Protein AF-B8CEF8-F1 (afdb_monomer)

Solvent-accessible surface area (backbone atoms only — not comparable to full-atom values): 7248 Å² total; per-residue (Å²): 131,84,79,85,77,78,77,83,58,70,64,62,29,16,29,73,36,79,91,48,91,71,51,28,46,47,47,86,64,78,68,54,70,76,44,59,77,38,33,93,78,49,42,26,85,43,60,64,60,37,17,55,74,78,22,56,94,39,40,66,63,22,40,39,73,52,60,63,42,30,84,68,24,19,32,77,38,76,90,78,59,30,40,30,32,18,16,67,57,94,89,33,69,35,66,75,92,51,92,87,61,66,74,24,91,41,48,60,57,38,18,60,71,77,34,68,87,44,94,68,23,78,108

Radius of gyration: 17.98 Å; Cα contacts (8 Å, |Δi|>4): 191; chains: 1; bounding box: 37×44×48 Å

Mean predicted aligned error: 12.62 Å

Organism: Thalassiosira pseudonana (NCBI:txid35128)

Foldseek 3Di:
DDDPPPPPPLLQWWFFPPVDPLRATDNNSPDDPVCVVPVVPGTHNDRQVNCVVRPVVPSCSRCPCVLQQFPQFWWQDPVVLAIFGQGDDPRGPYHDPDPVTDTHRDRVVNCVPRPVPDPPRRD

Structure (mmCIF, N/CA/C/O backbone):
data_AF-B8CEF8-F1
#
_entry.id   AF-B8CEF8-F1
#
loop_
_atom_site.group_PDB
_atom_site.id
_atom_site.type_symbol
_atom_site.label_atom_id
_atom_site.label_alt_id
_atom_site.label_comp_id
_atom_site.label_asym_id
_atom_site.label_entity_id
_atom_site.label_seq_id
_atom_site.pdbx_PDB_ins_code
_atom_site.Cartn_x
_atom_site.Cartn_y
_atom_site.Cartn_z
_atom_site.occupancy
_atom_site.B_iso_or_equiv
_atom_site.auth_seq_id
_atom_site.auth_comp_id
_atom_site.auth_asym_id
_atom_site.auth_atom_id
_atom_site.pdbx_PDB_model_num
ATOM 1 N N . MET A 1 1 ? -8.808 31.879 -1.891 1.00 40.19 1 MET A N 1
ATOM 2 C CA . MET A 1 1 ? -8.774 30.481 -2.364 1.00 40.19 1 MET A CA 1
ATOM 3 C C . MET A 1 1 ? -9.133 29.673 -1.144 1.00 40.19 1 MET A C 1
ATOM 5 O O . MET A 1 1 ? -8.433 29.789 -0.152 1.00 40.19 1 MET A O 1
ATOM 9 N N . VAL A 1 2 ? -10.346 29.129 -1.133 1.00 42.31 2 VAL A N 1
ATOM 10 C CA . VAL A 1 2 ? -10.986 28.615 0.082 1.00 42.31 2 VAL A CA 1
ATOM 11 C C . VAL A 1 2 ? -10.203 27.446 0.672 1.00 42.31 2 VAL A C 1
ATOM 13 O O . VAL A 1 2 ? -9.815 26.526 -0.038 1.00 42.31 2 VAL A O 1
ATOM 16 N N . GLU A 1 3 ? -9.996 27.579 1.977 1.00 48.62 3 GLU A N 1
ATOM 17 C CA . GLU A 1 3 ? -9.568 26.620 2.988 1.00 48.62 3 GLU A CA 1
ATOM 18 C C . GLU A 1 3 ? -10.116 25.209 2.705 1.00 48.62 3 GLU A C 1
ATOM 20 O O . GLU A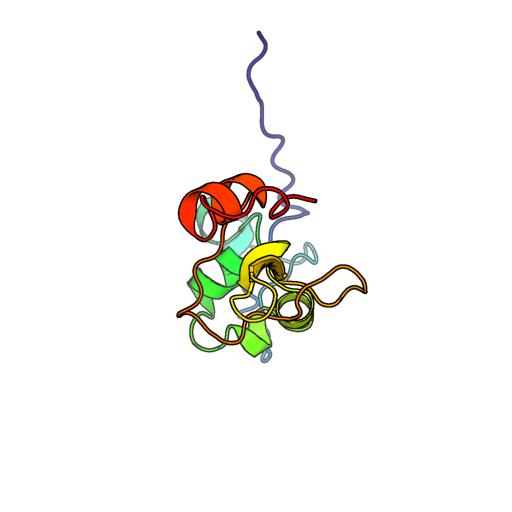 1 3 ? -11.331 25.004 2.650 1.00 48.62 3 GLU A O 1
ATOM 25 N N . GLY A 1 4 ? -9.219 24.235 2.527 1.00 44.62 4 GLY A N 1
ATOM 26 C CA . GLY A 1 4 ? -9.557 22.818 2.404 1.00 44.62 4 GLY A CA 1
ATOM 27 C C . GLY A 1 4 ? -9.993 22.256 3.752 1.00 44.62 4 GLY A C 1
ATOM 28 O O . GLY A 1 4 ? -9.208 21.634 4.459 1.00 44.62 4 GLY A O 1
ATOM 29 N N . GLY A 1 5 ? -11.247 22.511 4.120 1.00 44.44 5 GLY A N 1
ATOM 30 C CA . GLY A 1 5 ? -11.929 21.803 5.192 1.00 44.44 5 GLY A CA 1
ATOM 31 C C . GLY A 1 5 ? -12.120 20.344 4.792 1.00 44.44 5 GLY A C 1
ATOM 32 O O . GLY A 1 5 ? -13.069 20.021 4.080 1.00 44.44 5 GLY A O 1
ATOM 33 N N . GLY A 1 6 ? -11.214 19.477 5.245 1.00 43.66 6 GLY A N 1
ATOM 34 C CA . GLY A 1 6 ? -11.395 18.031 5.217 1.00 43.66 6 GLY A CA 1
ATOM 35 C C . GLY A 1 6 ? -12.582 17.673 6.100 1.00 43.66 6 GLY A C 1
ATOM 36 O O . GLY A 1 6 ? -12.496 17.681 7.328 1.00 43.66 6 GLY A O 1
ATOM 37 N N . THR A 1 7 ? -13.729 17.437 5.476 1.00 38.69 7 THR A N 1
ATOM 38 C CA . THR A 1 7 ? -14.899 16.873 6.137 1.00 38.69 7 THR A CA 1
ATOM 39 C C . THR A 1 7 ? -14.509 15.499 6.664 1.00 38.69 7 THR A C 1
ATOM 41 O O . THR A 1 7 ? -14.376 14.559 5.886 1.00 38.69 7 THR A O 1
ATOM 44 N N . SER A 1 8 ? -14.289 15.416 7.975 1.00 46.84 8 SER A N 1
ATOM 45 C CA . SER A 1 8 ? -14.030 14.182 8.711 1.00 46.84 8 SER A CA 1
ATOM 46 C C . SER A 1 8 ? -15.234 13.250 8.561 1.00 46.84 8 SER A C 1
ATOM 48 O O . SER A 1 8 ? -16.194 13.314 9.326 1.00 46.84 8 SER A O 1
ATOM 50 N N . ASN A 1 9 ? -15.221 12.430 7.511 1.00 46.06 9 ASN A N 1
ATOM 51 C CA . ASN A 1 9 ? -16.047 11.237 7.419 1.00 46.06 9 ASN A CA 1
ATOM 52 C C . ASN A 1 9 ? -15.271 10.124 8.120 1.00 46.06 9 ASN A C 1
ATOM 54 O O . ASN A 1 9 ? -14.636 9.285 7.491 1.00 46.06 9 ASN A O 1
ATOM 58 N N . THR A 1 10 ? -15.336 10.103 9.450 1.00 49.78 10 THR A N 1
ATOM 59 C CA . THR A 1 10 ? -14.876 8.959 10.255 1.00 49.78 10 THR A CA 1
ATOM 60 C C . THR A 1 10 ? -15.569 7.648 9.863 1.00 49.78 10 THR A C 1
ATOM 62 O O . THR A 1 10 ? -15.085 6.581 10.211 1.00 49.78 10 THR A O 1
ATOM 65 N N . ALA A 1 11 ? -16.664 7.716 9.097 1.00 51.88 11 ALA A N 1
ATOM 66 C CA . ALA A 1 11 ? -17.391 6.574 8.550 1.00 51.88 11 ALA A CA 1
ATOM 67 C C . ALA A 1 11 ? -16.641 5.791 7.452 1.00 51.88 11 ALA A C 1
ATOM 69 O O . ALA A 1 11 ? -17.126 4.743 7.046 1.00 51.88 11 ALA A O 1
ATOM 70 N N . THR A 1 12 ? -15.498 6.275 6.956 1.00 65.00 12 THR A N 1
ATOM 71 C CA . THR A 1 12 ? -14.715 5.583 5.910 1.00 65.00 12 THR A CA 1
ATOM 72 C C . THR A 1 12 ? -13.307 5.181 6.340 1.00 65.00 12 THR A C 1
ATOM 74 O O . THR A 1 12 ? -12.603 4.568 5.543 1.00 65.00 12 THR A O 1
ATOM 77 N N . LEU A 1 13 ? -12.894 5.494 7.571 1.00 79.19 13 LEU A N 1
ATOM 78 C CA . LEU A 1 13 ? -11.534 5.227 8.037 1.00 79.19 13 LEU A CA 1
ATOM 79 C C . LEU A 1 13 ? -11.370 3.784 8.532 1.00 79.19 13 LEU A C 1
ATOM 81 O O . LEU A 1 13 ? -12.238 3.247 9.223 1.00 79.19 13 LEU A O 1
ATOM 85 N N . TYR A 1 14 ? -10.226 3.188 8.215 1.00 85.62 14 TYR A N 1
ATOM 86 C CA . TYR A 1 14 ? -9.815 1.873 8.683 1.00 85.62 14 TYR A CA 1
ATOM 87 C C . TYR A 1 14 ? -9.335 1.937 10.125 1.00 85.62 14 TYR A C 1
ATOM 89 O O . TYR A 1 14 ? -8.530 2.794 10.490 1.00 85.62 14 TYR A O 1
ATOM 97 N N . TYR A 1 15 ? -9.799 1.005 10.946 1.00 86.88 15 TYR A N 1
ATOM 98 C CA . TYR A 1 15 ? -9.404 0.886 12.341 1.00 86.88 15 TYR A CA 1
ATOM 99 C C . TYR A 1 15 ? -9.082 -0.570 12.692 1.00 86.88 15 TYR A C 1
ATOM 101 O O . TYR A 1 15 ? -9.634 -1.487 12.076 1.00 86.88 15 TYR A O 1
ATOM 109 N N . PRO A 1 16 ? -8.180 -0.819 13.657 1.00 87.88 16 PRO A N 1
ATOM 110 C CA . PRO A 1 16 ? -7.769 -2.174 13.978 1.00 87.88 16 PRO A CA 1
ATOM 111 C C . PRO A 1 16 ? -8.882 -2.928 14.705 1.00 87.88 16 PRO A C 1
ATOM 113 O O . PRO A 1 16 ? -9.390 -2.482 15.738 1.00 87.88 16 PRO A O 1
ATOM 116 N N . ASN A 1 17 ? -9.232 -4.107 14.197 1.00 86.44 17 ASN A N 1
ATOM 117 C CA . ASN A 1 17 ? -10.175 -4.996 14.853 1.00 86.44 17 ASN A CA 1
ATOM 118 C C . ASN A 1 17 ? -9.456 -5.813 15.938 1.00 86.44 17 ASN A C 1
ATOM 120 O O . ASN A 1 17 ? -9.038 -6.952 15.719 1.00 86.44 17 ASN A O 1
ATOM 124 N N . TRP A 1 18 ? -9.270 -5.213 17.117 1.00 84.00 18 TRP A N 1
ATOM 125 C CA . TRP A 1 18 ? -8.675 -5.900 18.274 1.00 84.00 18 TRP A CA 1
ATOM 126 C C . TRP A 1 18 ? -9.606 -6.930 18.914 1.00 84.00 18 TRP A C 1
ATOM 128 O O . TRP A 1 18 ? -9.129 -7.855 19.566 1.00 84.00 18 TRP A O 1
ATOM 138 N N . GLU A 1 19 ? -10.916 -6.766 18.733 1.00 77.94 19 GLU A N 1
ATOM 139 C CA . GLU A 1 19 ? -11.933 -7.687 19.251 1.00 77.94 19 GLU A CA 1
ATOM 140 C C . GLU A 1 19 ? -12.039 -8.953 18.374 1.00 77.94 19 GLU A C 1
ATOM 142 O O . GLU A 1 19 ? -12.440 -10.017 18.847 1.00 77.94 19 GLU A O 1
ATOM 147 N N . GLY A 1 20 ? -11.660 -8.852 17.097 1.00 69.25 20 GLY A N 1
ATOM 148 C CA . GLY A 1 20 ? -11.620 -9.950 16.137 1.00 69.25 20 GLY A CA 1
ATOM 149 C C . GLY A 1 20 ? -10.384 -10.841 16.280 1.00 69.25 20 GLY A C 1
ATOM 150 O O . GLY A 1 20 ? -9.303 -10.404 16.668 1.00 69.25 20 GLY A O 1
ATOM 151 N N . SER A 1 21 ? -10.535 -12.117 15.917 1.00 71.62 21 SER A N 1
ATOM 152 C CA . SER A 1 21 ? -9.415 -13.076 15.877 1.00 71.62 21 SER A CA 1
ATOM 153 C C . SER A 1 21 ? -8.573 -12.958 14.605 1.00 71.62 21 SER A C 1
ATOM 155 O O . SER A 1 21 ? -7.455 -13.461 14.566 1.00 71.62 21 SER A O 1
ATOM 157 N N . ASP A 1 22 ? -9.102 -12.294 13.578 1.00 69.81 22 ASP A N 1
ATOM 158 C CA . ASP A 1 22 ? -8.480 -12.218 12.255 1.00 69.81 22 ASP A CA 1
ATOM 159 C C . ASP A 1 22 ? -7.321 -11.208 12.195 1.00 69.81 22 ASP A C 1
ATOM 161 O O . ASP A 1 22 ? -6.557 -11.212 11.237 1.00 69.81 22 ASP A O 1
ATOM 165 N N . HIS A 1 23 ? -7.135 -10.381 13.237 1.00 80.44 23 HIS A N 1
ATOM 166 C CA . HIS A 1 23 ? -6.038 -9.407 13.324 1.00 80.44 23 HIS A CA 1
ATOM 167 C C . HIS A 1 23 ? -5.937 -8.511 12.074 1.00 80.44 23 HIS A C 1
ATOM 169 O O . HIS A 1 23 ? -4.862 -8.317 11.509 1.00 80.44 23 HIS A O 1
ATOM 175 N N . VAL A 1 24 ? -7.086 -7.982 11.651 1.00 84.06 24 VAL A N 1
ATOM 176 C CA . VAL A 1 24 ? -7.238 -7.156 10.449 1.00 84.06 24 VAL A CA 1
ATOM 177 C C . VAL A 1 24 ? -7.720 -5.751 10.800 1.00 84.06 24 VAL A C 1
ATOM 179 O O . VAL A 1 24 ? -8.291 -5.523 11.869 1.00 84.06 24 VAL A O 1
ATOM 182 N N . CYS A 1 25 ? -7.525 -4.806 9.886 1.00 86.31 25 CYS A N 1
ATOM 183 C CA . CYS A 1 25 ? -8.167 -3.499 9.957 1.00 86.31 25 CYS A CA 1
ATOM 184 C C . CYS A 1 25 ? -9.476 -3.496 9.154 1.00 86.31 25 CYS A C 1
ATOM 186 O O . CYS A 1 25 ? -9.557 -4.094 8.083 1.00 86.31 25 CYS A O 1
ATOM 188 N N . VAL A 1 26 ? -10.512 -2.836 9.670 1.00 84.19 26 VAL A N 1
ATOM 189 C CA . VAL A 1 26 ? -11.862 -2.808 9.075 1.00 84.19 26 VAL A CA 1
ATOM 190 C C . VAL A 1 26 ? -12.384 -1.374 8.982 1.00 84.19 26 VAL A C 1
ATOM 192 O O . VAL A 1 26 ? -11.918 -0.507 9.716 1.00 84.19 26 VAL A O 1
ATOM 195 N N . ASN A 1 27 ? -13.342 -1.112 8.088 1.00 80.81 27 ASN A N 1
ATOM 196 C CA . ASN A 1 27 ? -14.013 0.194 7.964 1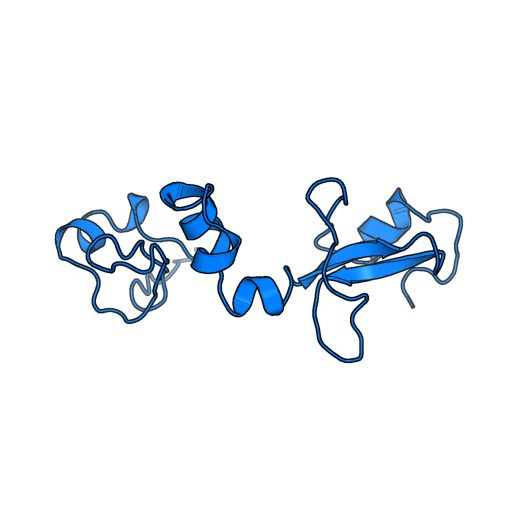.00 80.81 27 ASN A CA 1
ATOM 197 C C . ASN A 1 27 ? -15.554 0.093 7.991 1.00 80.81 27 ASN A C 1
ATOM 199 O O . ASN A 1 27 ? -16.271 0.900 7.414 1.00 80.81 27 ASN A O 1
ATOM 203 N N . ASP A 1 28 ? -16.090 -0.901 8.691 1.00 77.31 28 ASP A N 1
ATOM 204 C CA . ASP A 1 28 ? -17.535 -1.167 8.778 1.00 77.31 28 ASP A CA 1
ATOM 205 C C . ASP A 1 28 ? -18.361 -0.098 9.535 1.00 77.31 28 ASP A C 1
ATOM 207 O O . ASP A 1 28 ? -19.589 -0.169 9.561 1.00 77.31 28 ASP A O 1
ATOM 211 N N . GLY A 1 29 ? -17.711 0.902 10.138 1.00 75.00 29 GLY A N 1
ATOM 212 C CA . GLY A 1 29 ? -18.360 1.942 10.936 1.00 75.00 29 GLY A CA 1
ATOM 213 C C . GLY A 1 29 ? -18.811 1.483 12.328 1.00 75.00 29 GLY A C 1
ATOM 214 O O . GLY A 1 29 ? -19.409 2.281 13.050 1.00 75.00 29 GLY A O 1
ATOM 215 N N . GLU A 1 30 ? -18.492 0.252 12.738 1.00 80.94 30 GLU A N 1
ATOM 216 C CA . GLU A 1 30 ? -18.831 -0.316 14.054 1.00 80.94 30 GLU A CA 1
ATOM 217 C C . GLU A 1 30 ? -17.653 -0.240 15.042 1.00 80.94 30 GLU A C 1
ATOM 219 O O . GLU A 1 30 ? -17.484 -1.076 15.930 1.00 80.94 30 GLU A O 1
ATOM 224 N N . ALA A 1 31 ? -16.825 0.798 14.900 1.00 80.94 31 ALA A N 1
ATOM 225 C CA . ALA A 1 31 ? -15.653 0.990 15.740 1.00 80.94 31 ALA A CA 1
ATOM 226 C C . ALA A 1 31 ? -16.040 1.173 17.223 1.00 80.94 31 ALA A C 1
ATOM 228 O O . ALA A 1 31 ? -16.920 1.984 17.530 1.00 80.94 31 ALA A O 1
ATOM 229 N N . PRO A 1 32 ? -15.347 0.505 18.167 1.00 85.06 32 PRO A N 1
ATOM 230 C CA . PRO A 1 32 ? -15.570 0.696 19.597 1.00 85.06 32 PRO A CA 1
ATOM 231 C C . PRO A 1 32 ? -15.401 2.157 20.041 1.00 85.06 32 PRO A C 1
ATOM 233 O O . PRO A 1 32 ? -14.562 2.886 19.506 1.00 85.06 32 PRO A O 1
ATOM 236 N N . ASP A 1 33 ? -16.105 2.566 21.104 1.00 87.25 33 ASP A N 1
ATOM 237 C CA . ASP A 1 33 ? -16.059 3.938 21.643 1.00 87.25 33 ASP A CA 1
ATOM 238 C C . ASP A 1 33 ? -14.640 4.443 21.949 1.00 87.25 33 ASP A C 1
ATOM 240 O O . ASP A 1 33 ? -14.360 5.636 21.846 1.00 87.25 33 ASP A O 1
ATOM 244 N N . TYR A 1 34 ? -13.726 3.565 22.364 1.00 85.31 34 TYR A N 1
ATOM 245 C CA . TYR A 1 34 ? -12.348 3.964 22.664 1.00 85.31 34 TYR A CA 1
ATOM 246 C C . TYR A 1 34 ? -11.521 4.240 21.397 1.00 85.31 34 TYR A C 1
ATOM 248 O O . TYR A 1 34 ? -10.576 5.027 21.455 1.00 85.31 34 TYR A O 1
ATOM 256 N N . ILE A 1 35 ? -11.881 3.636 20.259 1.00 86.81 35 ILE A N 1
ATOM 257 C CA . ILE A 1 35 ? -11.274 3.914 18.951 1.00 86.81 35 ILE A CA 1
ATOM 258 C C . ILE A 1 35 ? -11.849 5.213 18.394 1.00 86.81 35 ILE A C 1
ATOM 260 O O . ILE A 1 35 ? -11.085 6.086 17.990 1.00 86.81 35 ILE A O 1
ATOM 264 N N . THR A 1 36 ? -13.172 5.392 18.430 1.00 84.50 36 THR A N 1
ATOM 265 C CA . THR A 1 36 ? -13.824 6.597 17.888 1.00 84.50 36 THR A CA 1
ATOM 266 C C . THR A 1 36 ? -13.467 7.861 18.672 1.00 84.50 36 THR A C 1
ATOM 268 O O . THR A 1 36 ? -13.240 8.912 18.071 1.00 84.50 36 THR A O 1
ATOM 271 N N . GLN A 1 37 ? -13.322 7.776 19.999 1.00 87.12 37 GLN A N 1
ATOM 272 C CA . GLN A 1 37 ? -12.852 8.897 20.827 1.00 87.12 37 GLN A CA 1
ATOM 273 C C . GLN A 1 37 ? -11.409 9.315 20.521 1.00 87.12 37 GLN A C 1
ATOM 275 O O . GLN A 1 37 ? -11.043 10.469 20.740 1.00 87.12 37 GLN A O 1
ATOM 280 N N . ALA A 1 38 ? -10.593 8.397 20.008 1.00 86.69 38 ALA A N 1
ATOM 281 C CA . ALA A 1 38 ? -9.210 8.639 19.621 1.00 86.69 38 ALA A CA 1
ATOM 282 C C . ALA A 1 38 ? -8.994 8.352 18.125 1.00 86.69 38 ALA A C 1
ATOM 284 O O . ALA A 1 38 ? -7.952 7.827 17.725 1.00 86.69 38 ALA A O 1
ATOM 285 N N . ALA A 1 39 ? -9.970 8.748 17.298 1.00 82.19 39 ALA A N 1
ATOM 286 C CA . ALA A 1 39 ? -9.972 8.518 15.855 1.00 82.19 39 ALA A CA 1
ATOM 287 C C . ALA A 1 39 ? -8.681 9.004 15.180 1.00 82.19 39 ALA A C 1
ATOM 289 O O . ALA A 1 39 ? -8.086 8.274 14.404 1.00 82.19 39 ALA A O 1
ATOM 290 N N . SER A 1 40 ? -8.160 10.175 15.559 1.00 81.62 40 SER A N 1
ATOM 291 C CA . SER A 1 40 ? -6.903 10.712 15.009 1.00 81.62 40 SER A CA 1
ATOM 292 C C . SER A 1 40 ? -5.657 9.856 15.283 1.00 81.62 40 SER A C 1
ATOM 294 O O . SER A 1 40 ? -4.598 10.129 14.728 1.00 81.62 40 SER A O 1
ATOM 296 N N . THR A 1 41 ? -5.746 8.887 16.196 1.00 84.94 41 THR A N 1
ATOM 297 C CA . THR A 1 41 ? -4.635 8.015 16.600 1.00 84.94 41 THR A CA 1
ATOM 298 C C . THR A 1 41 ? -4.805 6.594 16.075 1.00 84.94 41 THR A C 1
ATOM 300 O O . THR A 1 41 ? -3.804 5.962 15.739 1.00 84.94 41 THR A O 1
ATOM 303 N N . PHE A 1 42 ? -6.044 6.092 16.060 1.00 86.31 42 PHE A N 1
ATOM 304 C CA . PHE A 1 42 ? -6.362 4.691 15.768 1.00 86.31 42 PHE A CA 1
ATOM 305 C C . PHE A 1 42 ? -7.043 4.465 14.417 1.00 86.31 42 PHE A C 1
ATOM 307 O O . PHE A 1 42 ? -7.130 3.317 13.992 1.00 86.31 42 PHE A O 1
ATOM 314 N N . MET A 1 43 ? -7.529 5.521 13.762 1.00 85.69 43 MET A N 1
ATOM 315 C CA . MET A 1 43 ? -8.197 5.438 12.467 1.00 85.69 43 MET A CA 1
ATOM 316 C C . MET A 1 43 ? -7.303 6.007 11.363 1.00 85.69 43 MET A C 1
ATOM 318 O O . MET A 1 43 ? -6.674 7.050 11.545 1.00 85.69 43 MET A O 1
ATOM 322 N N . PHE A 1 44 ? -7.272 5.324 10.223 1.00 82.62 44 PHE A N 1
ATOM 3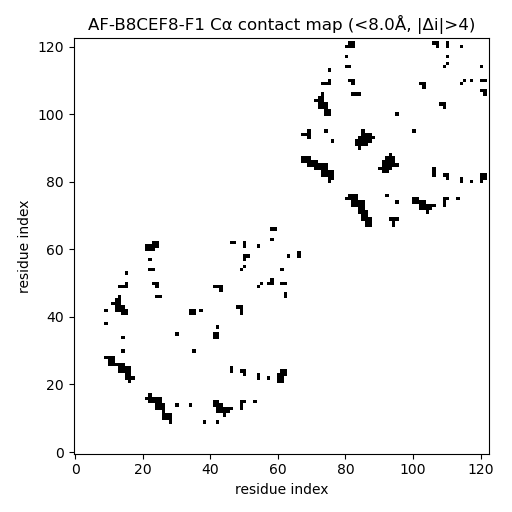23 C CA . PHE A 1 44 ? -6.412 5.619 9.077 1.00 82.62 44 PHE A CA 1
ATOM 324 C C . PHE A 1 44 ? -7.248 5.706 7.802 1.00 82.62 44 PHE A C 1
ATOM 326 O O . PHE A 1 44 ? -8.260 5.022 7.672 1.00 82.62 44 PHE A O 1
ATOM 333 N N . GLU A 1 45 ? -6.851 6.563 6.864 1.00 80.44 45 GLU A N 1
ATOM 334 C CA . GLU A 1 45 ? -7.508 6.641 5.551 1.00 80.44 45 GLU A CA 1
ATOM 335 C C . GLU A 1 45 ? -7.197 5.397 4.711 1.00 80.44 45 GLU A C 1
ATOM 337 O O . GLU A 1 45 ? -8.081 4.880 4.025 1.00 80.44 45 GLU A O 1
ATOM 342 N N . ASP A 1 46 ? -5.987 4.860 4.868 1.00 78.19 46 ASP A N 1
ATOM 343 C CA . ASP A 1 46 ? -5.488 3.698 4.147 1.00 78.19 46 ASP A CA 1
ATOM 344 C C . ASP A 1 46 ? -5.469 2.434 5.020 1.00 78.19 46 ASP A C 1
ATOM 346 O O . ASP A 1 46 ? -5.048 2.438 6.183 1.00 78.19 46 ASP A O 1
ATOM 350 N N . LEU A 1 47 ? -5.914 1.313 4.439 1.00 79.12 47 LEU A N 1
ATOM 351 C CA . LEU A 1 47 ? -5.853 0.001 5.092 1.00 79.12 47 LEU A CA 1
ATOM 352 C C . LEU A 1 47 ? -4.399 -0.409 5.360 1.00 79.12 47 LEU A C 1
ATOM 354 O O . LEU A 1 47 ? -4.110 -0.986 6.407 1.00 79.12 47 LEU A O 1
ATOM 358 N N . GLU A 1 48 ? -3.499 -0.093 4.424 1.00 81.25 48 GLU A N 1
ATOM 359 C CA . GLU A 1 48 ? -2.069 -0.390 4.524 1.00 81.25 48 GLU A CA 1
ATOM 360 C C . GLU A 1 48 ? -1.440 0.277 5.741 1.00 81.25 48 GLU A C 1
ATOM 362 O O . GLU A 1 48 ? -0.855 -0.428 6.559 1.00 81.25 48 GLU A O 1
ATOM 367 N N . ASP A 1 49 ? -1.677 1.575 5.943 1.00 84.25 49 ASP A N 1
ATOM 368 C CA . ASP A 1 49 ? -1.180 2.304 7.113 1.00 84.25 49 ASP A CA 1
ATOM 369 C C . ASP A 1 49 ? -1.690 1.700 8.427 1.00 84.25 49 ASP A C 1
ATOM 371 O O . ASP A 1 49 ? -0.939 1.547 9.396 1.00 84.25 49 ASP A O 1
ATOM 375 N N . CYS A 1 50 ? -2.970 1.315 8.479 1.00 87.56 50 CYS A N 1
ATOM 376 C CA . CYS A 1 50 ? -3.537 0.661 9.656 1.00 87.56 50 CYS A CA 1
ATOM 377 C C . CYS A 1 50 ? -2.871 -0.699 9.923 1.00 87.56 50 CYS A C 1
ATOM 379 O O . CYS A 1 50 ? -2.501 -1.012 11.064 1.00 87.56 50 CYS A O 1
ATOM 381 N N . CYS A 1 51 ? -2.681 -1.498 8.871 1.00 87.38 51 CYS A N 1
ATOM 382 C CA . CYS A 1 51 ? -2.012 -2.787 8.954 1.00 87.38 51 CYS A CA 1
ATOM 383 C C . CYS A 1 51 ? -0.537 -2.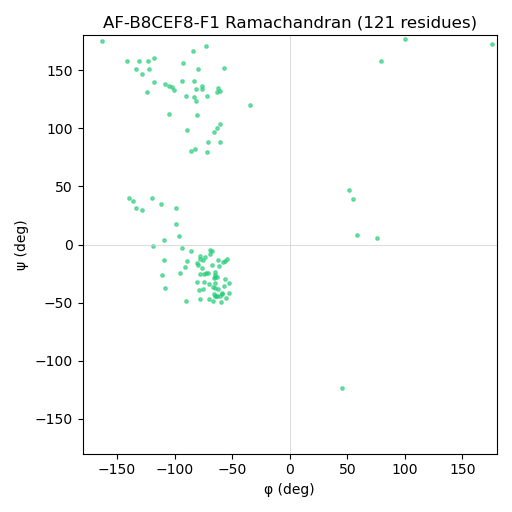635 9.329 1.00 87.38 51 CYS A C 1
ATOM 385 O O . CYS A 1 51 ? -0.076 -3.359 10.201 1.00 87.38 51 CYS A O 1
ATOM 387 N N . GLU A 1 52 ? 0.202 -1.677 8.779 1.00 86.06 52 GLU A N 1
ATOM 388 C CA . GLU A 1 52 ? 1.595 -1.416 9.153 1.00 86.06 52 GLU A CA 1
ATOM 389 C C . GLU A 1 52 ? 1.702 -0.942 10.614 1.00 86.06 52 GLU A C 1
ATOM 391 O O . GLU A 1 52 ? 2.586 -1.351 11.367 1.00 86.06 52 GLU A O 1
ATOM 396 N N . LYS A 1 53 ? 0.750 -0.136 11.086 1.00 88.12 53 LYS A N 1
ATOM 397 C CA . LYS A 1 53 ? 0.738 0.350 12.471 1.00 88.12 53 LYS A CA 1
ATOM 398 C C . LYS A 1 53 ? 0.498 -0.766 13.493 1.00 88.12 53 LYS A C 1
ATOM 400 O O . LYS A 1 53 ? 1.197 -0.826 14.509 1.00 88.12 53 LYS A O 1
ATOM 405 N N . TYR A 1 54 ? -0.513 -1.609 13.273 1.00 89.25 54 TYR A N 1
ATOM 406 C CA . TYR A 1 54 ? -1.014 -2.551 14.291 1.00 89.25 54 TYR A CA 1
ATOM 407 C C . TYR A 1 54 ? -0.728 -4.022 13.989 1.00 89.25 54 TYR A C 1
ATOM 409 O O . TYR A 1 54 ? -0.607 -4.831 14.913 1.00 89.25 54 TYR A O 1
ATOM 417 N N . TYR A 1 55 ? -0.577 -4.366 12.716 1.00 88.38 55 TYR A N 1
ATOM 418 C CA . TYR A 1 55 ? -0.488 -5.736 12.220 1.00 88.38 55 TYR A CA 1
ATOM 419 C C . TYR A 1 55 ? 0.668 -5.920 11.224 1.00 88.38 55 TYR A C 1
ATOM 421 O O . TYR A 1 55 ? 0.591 -6.769 10.341 1.00 88.38 55 TYR A O 1
ATOM 429 N N . TRP A 1 56 ? 1.770 -5.172 11.376 1.00 82.88 56 TRP A N 1
ATOM 430 C CA . TRP A 1 56 ? 2.938 -5.265 10.483 1.00 82.88 56 TRP A CA 1
ATOM 431 C C . TRP A 1 56 ? 3.518 -6.683 10.404 1.00 82.88 56 TRP A C 1
ATOM 433 O O . TRP A 1 56 ? 4.060 -7.102 9.388 1.00 82.88 56 TRP A O 1
ATOM 443 N N . TRP A 1 57 ? 3.382 -7.445 11.490 1.00 79.81 57 TRP A N 1
ATOM 444 C CA . TRP A 1 57 ? 3.806 -8.839 11.595 1.00 79.81 57 TRP A CA 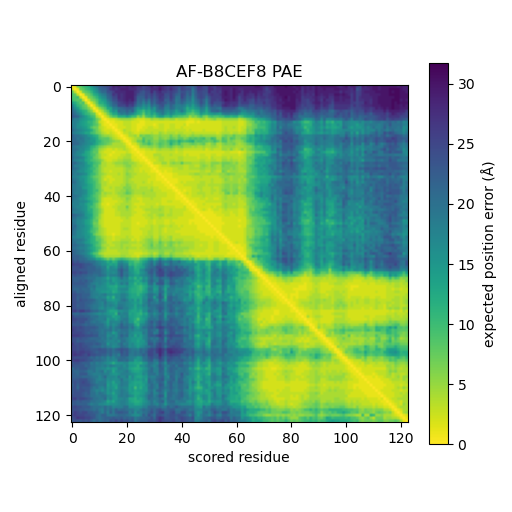1
ATOM 445 C C . TRP A 1 57 ? 2.872 -9.811 10.853 1.00 79.81 57 TRP A C 1
ATOM 447 O O . TRP A 1 57 ? 3.244 -10.964 10.653 1.00 79.81 57 TRP A O 1
ATOM 457 N N . ASN A 1 58 ? 1.681 -9.357 10.451 1.00 76.81 58 ASN A N 1
ATOM 458 C CA . ASN A 1 58 ? 0.661 -10.134 9.752 1.00 76.81 58 ASN A CA 1
ATOM 459 C C . ASN A 1 58 ? 0.036 -9.363 8.578 1.00 76.81 58 ASN A C 1
ATOM 461 O O . ASN A 1 58 ? -1.166 -9.459 8.337 1.00 76.81 58 ASN A O 1
ATOM 465 N N . MET A 1 59 ? 0.836 -8.579 7.845 1.00 76.88 59 MET A N 1
ATOM 466 C CA . MET A 1 59 ? 0.315 -7.748 6.753 1.00 76.88 59 MET A CA 1
ATOM 467 C C . MET A 1 59 ? -0.420 -8.555 5.682 1.00 76.88 59 MET A C 1
ATOM 469 O O . MET A 1 59 ? -1.414 -8.071 5.165 1.00 76.88 59 MET A O 1
ATOM 473 N N . ALA A 1 60 ? 0.024 -9.778 5.376 1.00 74.50 60 ALA A N 1
ATOM 474 C CA . ALA A 1 60 ? -0.622 -10.619 4.368 1.00 74.50 60 ALA A CA 1
ATOM 475 C C . ALA A 1 60 ? -2.086 -10.943 4.721 1.00 74.50 60 ALA A C 1
ATOM 477 O O . ALA A 1 60 ? -2.962 -10.819 3.870 1.00 74.50 60 ALA A O 1
ATOM 478 N N . GLU A 1 61 ? -2.361 -11.296 5.980 1.00 78.56 61 GLU A N 1
ATOM 479 C CA . GLU A 1 61 ? -3.727 -11.563 6.444 1.00 78.56 61 GLU A CA 1
ATOM 480 C C . GLU A 1 61 ? -4.489 -10.256 6.707 1.00 78.56 61 GLU A C 1
ATOM 482 O O . GLU A 1 61 ? -5.658 -10.152 6.348 1.00 78.56 61 GLU A O 1
ATOM 487 N N . CYS A 1 62 ? -3.823 -9.236 7.269 1.00 84.62 62 CYS A N 1
ATOM 488 C CA . CYS A 1 62 ? -4.435 -7.941 7.585 1.00 84.62 62 CYS A CA 1
ATOM 489 C C . CYS A 1 62 ? -4.930 -7.201 6.343 1.00 84.62 62 CYS A C 1
ATOM 491 O O . CYS A 1 62 ? -6.040 -6.672 6.330 1.00 84.62 62 CYS A O 1
ATOM 493 N N . LEU A 1 63 ? -4.116 -7.190 5.290 1.00 78.62 63 LEU A N 1
ATOM 494 C CA . LEU A 1 63 ? -4.491 -6.638 3.999 1.00 78.62 63 LEU A CA 1
ATOM 495 C C . LEU A 1 63 ? -5.421 -7.582 3.229 1.00 78.62 63 LEU A C 1
ATOM 497 O O . LEU A 1 63 ? -6.096 -7.132 2.313 1.00 78.62 63 LEU A O 1
ATOM 501 N N . GLY A 1 64 ? -5.465 -8.879 3.549 1.00 71.00 64 GLY A N 1
ATOM 502 C CA . GLY A 1 64 ? -6.339 -9.863 2.907 1.00 71.00 64 GLY A CA 1
ATOM 503 C C . GLY A 1 64 ? -6.357 -9.763 1.372 1.00 71.00 64 GLY A C 1
ATOM 504 O O . GLY A 1 64 ? -5.325 -9.816 0.704 1.00 71.00 64 GLY A O 1
ATOM 505 N N . SER A 1 65 ? -7.547 -9.581 0.787 1.00 52.38 65 SER A N 1
ATOM 506 C CA . SER A 1 65 ? -7.752 -9.398 -0.663 1.00 52.38 65 SER A CA 1
ATOM 507 C C . SER A 1 65 ? -7.064 -8.160 -1.248 1.00 52.38 65 SER A C 1
ATOM 509 O O . SER A 1 65 ? -6.879 -8.094 -2.458 1.00 52.38 65 SER A O 1
ATOM 511 N N . VAL A 1 66 ? -6.694 -7.187 -0.415 1.00 52.84 66 VAL A N 1
ATOM 512 C CA . VAL A 1 66 ? -6.041 -5.937 -0.821 1.00 52.84 66 VAL A CA 1
ATOM 513 C C . VAL A 1 66 ? -4.540 -6.156 -1.047 1.00 52.84 66 VAL A C 1
ATOM 515 O O . VAL A 1 66 ? -3.997 -5.632 -2.013 1.00 52.84 66 VAL A O 1
ATOM 518 N N . ALA A 1 67 ? -3.900 -7.065 -0.296 1.00 51.66 67 ALA A N 1
ATOM 519 C CA . ALA A 1 67 ? -2.566 -7.575 -0.648 1.00 51.66 67 ALA A CA 1
ATOM 520 C C . ALA A 1 67 ? -2.577 -8.340 -1.984 1.00 51.66 67 ALA A C 1
ATOM 522 O O . ALA A 1 67 ? -1.588 -8.345 -2.709 1.00 51.66 67 ALA A O 1
ATOM 523 N N . ASN A 1 68 ? -3.715 -8.945 -2.342 1.00 51.31 68 ASN A N 1
ATOM 524 C CA . ASN A 1 68 ? -3.915 -9.596 -3.639 1.00 51.31 68 ASN A CA 1
ATOM 525 C C . ASN A 1 68 ? -4.388 -8.636 -4.749 1.00 51.31 68 ASN A C 1
ATOM 527 O O . ASN A 1 68 ? -4.509 -9.054 -5.900 1.00 51.31 68 ASN A O 1
ATOM 531 N N . ALA A 1 69 ? -4.669 -7.371 -4.428 1.00 58.16 69 ALA A N 1
ATOM 532 C CA . ALA A 1 69 ? -5.005 -6.337 -5.407 1.00 58.16 69 ALA A CA 1
ATOM 533 C C . ALA A 1 69 ? -3.762 -5.572 -5.890 1.00 58.16 69 ALA A C 1
ATOM 535 O O . ALA A 1 69 ? -3.806 -4.992 -6.972 1.00 58.16 69 ALA A O 1
ATOM 536 N N . GLY A 1 70 ? -2.666 -5.628 -5.121 1.00 65.94 70 GLY A N 1
ATOM 537 C CA . GLY A 1 70 ? -1.434 -4.875 -5.348 1.00 65.94 70 GLY A CA 1
ATOM 538 C C . GLY A 1 70 ? -1.540 -3.421 -4.884 1.00 65.94 70 GLY A C 1
ATOM 539 O O . GLY A 1 70 ? -2.631 -2.861 -4.747 1.00 65.94 70 GLY A O 1
ATOM 540 N N . SER A 1 71 ? -0.395 -2.797 -4.620 1.00 75.69 71 SER A N 1
ATOM 541 C CA . SER A 1 71 ? -0.292 -1.420 -4.113 1.00 75.69 71 SER A CA 1
ATOM 542 C C . SER A 1 71 ? -0.700 -0.351 -5.133 1.00 75.69 71 SER A C 1
ATOM 544 O O . SER A 1 71 ? -0.725 0.834 -4.808 1.00 75.69 71 SER A O 1
ATOM 546 N N . ASN A 1 72 ? -1.002 -0.733 -6.382 1.00 80.19 72 ASN A N 1
ATOM 547 C CA . ASN A 1 72 ? -1.240 0.169 -7.514 1.00 80.19 72 ASN A CA 1
ATOM 548 C C . ASN A 1 72 ? -0.065 1.111 -7.841 1.00 80.19 72 ASN A C 1
ATOM 550 O O . ASN A 1 72 ? -0.208 1.982 -8.706 1.00 80.19 72 ASN A O 1
ATOM 554 N N . LYS A 1 73 ? 1.094 0.909 -7.205 1.00 86.56 73 LYS A N 1
ATOM 555 C CA . LYS A 1 73 ? 2.357 1.585 -7.503 1.00 86.56 73 LYS A CA 1
ATOM 556 C C . LYS A 1 73 ? 3.077 0.884 -8.653 1.00 86.56 73 LYS A C 1
ATOM 558 O O . LYS A 1 73 ? 2.726 -0.224 -9.046 1.00 86.56 73 LYS A O 1
ATOM 563 N N . TYR A 1 74 ? 4.087 1.529 -9.213 1.00 88.75 74 TYR A N 1
ATOM 564 C CA . TYR A 1 74 ? 4.880 1.019 -10.323 1.00 88.75 74 TYR A CA 1
ATOM 565 C C . TYR A 1 74 ? 6.223 0.494 -9.828 1.00 88.75 74 TYR A C 1
ATOM 567 O O . TYR A 1 74 ? 6.901 1.170 -9.059 1.00 88.75 74 TYR A O 1
ATOM 575 N N . TYR A 1 75 ? 6.628 -0.676 -10.311 1.00 89.62 75 TYR A N 1
ATOM 576 C CA . TYR A 1 75 ? 7.949 -1.251 -10.068 1.00 89.62 75 TYR A CA 1
ATOM 577 C C . TYR A 1 75 ? 8.663 -1.539 -11.388 1.00 89.62 75 TYR A C 1
ATOM 579 O O . TYR A 1 75 ? 8.044 -1.670 -12.448 1.00 89.62 75 TYR A O 1
ATOM 587 N N . ALA A 1 76 ? 9.989 -1.624 -11.331 1.00 89.38 76 ALA A N 1
ATOM 588 C CA . ALA A 1 76 ? 10.803 -1.883 -12.509 1.00 89.38 76 ALA A CA 1
ATOM 589 C C . ALA A 1 76 ? 10.832 -3.373 -12.865 1.00 89.38 76 ALA A C 1
ATOM 591 O O . ALA A 1 76 ? 11.485 -4.173 -12.194 1.00 89.38 76 ALA A O 1
ATOM 592 N N . ASP A 1 77 ? 10.209 -3.740 -13.985 1.00 87.81 77 ASP A N 1
ATOM 593 C CA . ASP A 1 77 ? 10.375 -5.063 -14.575 1.00 87.81 77 ASP A CA 1
ATOM 594 C C . ASP A 1 77 ? 11.562 -5.055 -15.547 1.00 87.81 77 ASP A C 1
ATOM 596 O O . ASP A 1 77 ? 11.476 -4.665 -16.715 1.00 87.81 77 ASP A O 1
ATOM 600 N N . TYR A 1 78 ? 12.708 -5.530 -15.062 1.00 85.62 78 TYR A N 1
ATOM 601 C CA . TYR A 1 78 ? 13.936 -5.642 -15.853 1.00 85.62 78 TYR A CA 1
ATOM 602 C C . TYR A 1 78 ? 13.868 -6.688 -16.975 1.00 85.62 78 TYR A C 1
ATOM 604 O O . TYR A 1 78 ? 14.691 -6.641 -17.890 1.00 85.62 78 TYR A O 1
ATOM 612 N N . ARG A 1 79 ? 12.915 -7.630 -16.946 1.00 84.31 79 ARG A N 1
ATOM 613 C CA . ARG A 1 79 ? 12.724 -8.608 -18.034 1.00 84.31 79 ARG A CA 1
ATOM 614 C C . ARG A 1 79 ? 12.059 -7.945 -19.230 1.00 84.31 79 ARG A C 1
ATOM 616 O O . ARG A 1 79 ? 12.412 -8.251 -20.367 1.00 84.31 79 ARG A O 1
ATOM 623 N N . LEU A 1 80 ? 11.119 -7.045 -18.957 1.00 82.62 80 LEU A N 1
ATOM 624 C CA . LEU A 1 80 ? 10.412 -6.256 -19.964 1.00 82.62 80 LEU A CA 1
ATOM 625 C C . LEU A 1 80 ? 11.123 -4.937 -20.291 1.00 82.62 80 LEU A C 1
ATOM 627 O O . LEU A 1 80 ? 10.821 -4.333 -21.315 1.00 82.62 80 LEU A O 1
ATOM 631 N N . SER A 1 81 ? 12.090 -4.518 -19.466 1.00 86.94 81 SER A N 1
ATOM 632 C CA . SER A 1 81 ? 12.725 -3.192 -19.533 1.00 86.94 81 SER A CA 1
ATOM 633 C C . SER A 1 81 ? 11.701 -2.051 -19.474 1.00 86.94 81 SER A C 1
ATOM 635 O O . SER A 1 81 ? 11.819 -1.065 -20.200 1.00 86.94 81 SER A O 1
ATOM 637 N N . LYS A 1 82 ? 10.671 -2.225 -18.639 1.00 88.25 82 LYS A N 1
ATOM 638 C CA . LYS A 1 82 ? 9.552 -1.294 -18.463 1.00 88.25 82 LYS A CA 1
ATOM 639 C C . LYS A 1 82 ? 9.149 -1.212 -16.998 1.00 88.25 82 LYS A C 1
ATOM 641 O O . LYS A 1 82 ? 9.405 -2.136 -16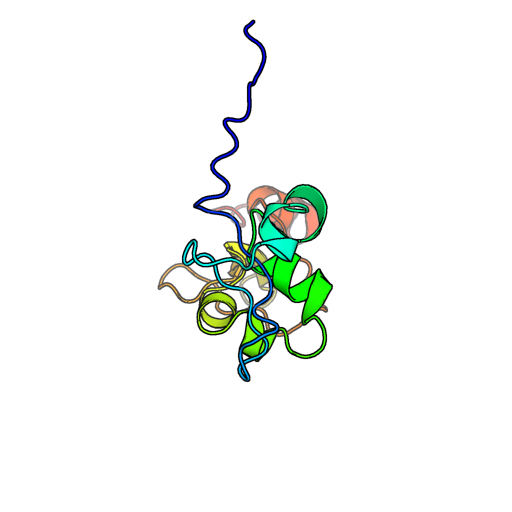.225 1.00 88.25 82 LYS A O 1
ATOM 646 N N . CYS A 1 83 ? 8.486 -0.124 -16.630 1.00 89.94 83 CYS A N 1
ATOM 647 C CA . CYS A 1 83 ? 7.829 -0.021 -15.337 1.00 89.94 83 CYS A CA 1
ATOM 648 C C . CYS A 1 83 ? 6.395 -0.523 -15.445 1.00 89.94 83 CYS A C 1
ATOM 650 O O . CYS A 1 83 ? 5.645 -0.099 -16.319 1.00 89.94 83 CYS A O 1
ATOM 652 N N . VAL A 1 84 ? 6.028 -1.445 -14.567 1.00 88.88 84 VAL A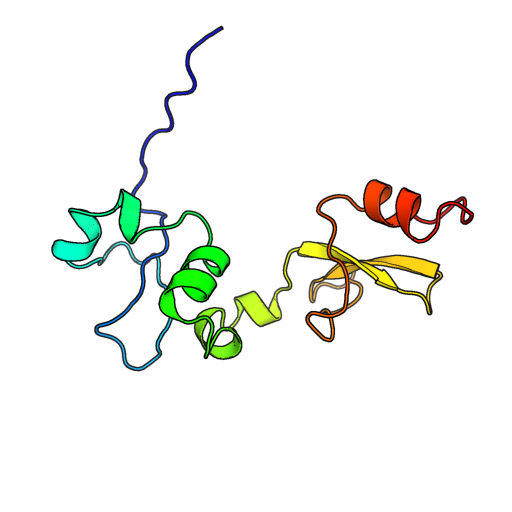 N 1
ATOM 653 C CA . VAL A 1 84 ? 4.726 -2.110 -14.577 1.00 88.88 84 VAL A CA 1
ATOM 654 C C . VAL A 1 84 ? 4.033 -1.889 -13.243 1.00 88.88 84 VAL A C 1
ATOM 656 O O . VAL A 1 84 ? 4.688 -1.681 -12.222 1.00 88.88 84 VAL A O 1
ATOM 659 N N . LYS A 1 85 ? 2.701 -1.886 -13.256 1.00 87.75 85 LYS A N 1
ATOM 660 C CA . LYS A 1 85 ? 1.916 -1.637 -12.050 1.00 87.75 85 LYS A CA 1
ATOM 661 C C . LYS A 1 85 ? 1.802 -2.907 -11.203 1.00 87.75 85 LYS A C 1
ATOM 663 O O . LYS A 1 85 ? 1.496 -3.975 -11.737 1.00 87.75 85 LYS A O 1
ATOM 668 N N . ASP A 1 86 ? 2.018 -2.752 -9.903 1.00 85.50 86 ASP A N 1
ATOM 669 C CA . ASP A 1 86 ? 1.768 -3.737 -8.856 1.00 85.50 86 ASP A CA 1
ATOM 670 C C . ASP A 1 86 ? 0.259 -3.901 -8.663 1.00 85.50 86 ASP A C 1
ATOM 672 O O . ASP A 1 86 ? -0.378 -3.163 -7.905 1.00 85.50 86 ASP A O 1
ATOM 676 N N . CYS A 1 87 ? -0.316 -4.818 -9.439 1.00 83.06 87 CYS A N 1
ATOM 677 C CA . CYS A 1 87 ? -1.722 -5.199 -9.378 1.00 83.06 87 CYS A CA 1
ATOM 678 C C . CYS A 1 87 ? -1.988 -6.542 -10.078 1.00 83.06 87 CYS A C 1
ATOM 680 O O . CYS A 1 87 ? -1.087 -7.151 -10.662 1.00 83.06 87 CYS A O 1
ATOM 682 N N . THR A 1 88 ? -3.228 -7.035 -9.997 1.00 76.81 88 THR A N 1
ATOM 683 C CA . THR A 1 88 ? -3.646 -8.338 -10.557 1.00 76.81 88 THR A CA 1
ATOM 684 C C . THR A 1 88 ? -4.562 -8.254 -11.781 1.00 76.81 88 THR A C 1
ATOM 686 O O . THR A 1 88 ? -4.979 -9.293 -12.299 1.00 76.81 88 THR A O 1
ATOM 689 N N . ASP A 1 89 ? -4.850 -7.050 -12.283 1.00 76.12 89 ASP A N 1
ATOM 690 C CA . ASP A 1 89 ? -5.613 -6.851 -13.519 1.00 76.12 89 ASP A CA 1
ATOM 691 C C . ASP A 1 89 ? -4.811 -7.216 -14.782 1.00 76.12 89 ASP A C 1
ATOM 693 O O . ASP A 1 89 ? -3.606 -7.462 -14.758 1.00 76.12 89 ASP A O 1
ATOM 697 N N . SER A 1 90 ? -5.499 -7.250 -15.927 1.00 73.81 90 SER A N 1
ATOM 698 C CA . SER A 1 90 ? -4.916 -7.667 -17.214 1.00 73.81 90 SER A CA 1
ATOM 699 C C . SER A 1 90 ? -3.802 -6.746 -17.733 1.00 73.81 90 SER A C 1
ATOM 701 O O . SER A 1 90 ? -2.962 -7.206 -18.502 1.00 73.81 90 SER A O 1
ATOM 703 N N . ASP A 1 91 ? -3.786 -5.480 -17.308 1.00 75.00 91 ASP A N 1
ATO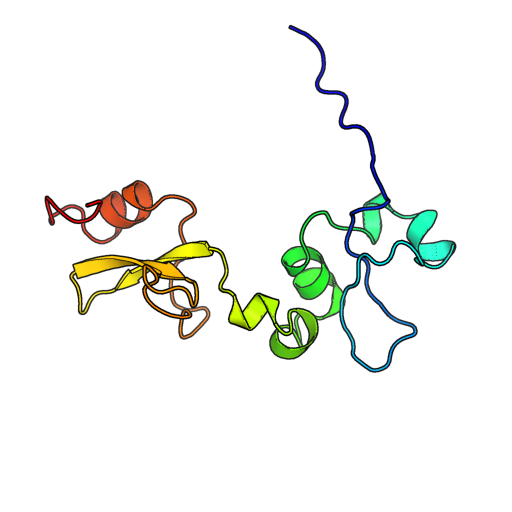M 704 C CA . ASP A 1 91 ? -2.779 -4.471 -17.675 1.00 75.00 91 ASP A CA 1
ATOM 705 C C . ASP A 1 91 ? -1.653 -4.335 -16.625 1.00 75.00 91 ASP A C 1
ATOM 707 O O . ASP A 1 91 ? -0.815 -3.436 -16.708 1.00 75.00 91 ASP A O 1
ATOM 711 N N . CYS A 1 92 ? -1.625 -5.214 -15.620 1.00 83.31 92 CYS A N 1
ATOM 712 C CA . CYS A 1 92 ? -0.655 -5.168 -14.529 1.00 83.31 92 CYS A CA 1
ATOM 713 C C . CYS A 1 92 ? 0.586 -6.025 -14.800 1.00 83.31 92 CYS A C 1
ATOM 715 O O . CYS A 1 92 ? 0.542 -7.017 -15.530 1.00 83.31 92 CYS A O 1
ATOM 717 N N . GLY A 1 93 ? 1.697 -5.675 -14.145 1.00 76.56 93 GLY A N 1
ATOM 718 C CA . GLY A 1 93 ? 2.932 -6.468 -14.164 1.00 76.56 93 GLY A CA 1
ATOM 719 C C . GLY A 1 93 ? 2.868 -7.745 -13.332 1.00 76.56 93 GLY A C 1
ATOM 720 O O . GLY A 1 93 ? 3.745 -8.605 -13.440 1.00 76.56 93 GLY A O 1
ATOM 721 N N . GLY A 1 94 ? 1.818 -7.871 -12.522 1.00 78.94 94 GLY A N 1
ATOM 722 C CA . GLY A 1 94 ? 1.712 -8.839 -11.446 1.00 78.94 94 GLY A CA 1
ATOM 723 C C . GLY A 1 94 ? 2.026 -8.203 -10.097 1.00 78.94 94 GLY A C 1
ATOM 724 O O . GLY A 1 94 ? 2.353 -7.022 -10.002 1.00 78.94 94 GLY A O 1
ATOM 725 N N . LEU A 1 95 ? 1.892 -9.016 -9.050 1.00 77.75 95 LEU A N 1
ATOM 726 C CA . LEU A 1 95 ? 2.206 -8.593 -7.694 1.00 77.75 95 LEU A CA 1
ATOM 727 C C . LEU A 1 95 ? 3.713 -8.569 -7.481 1.00 77.75 95 LEU A C 1
ATOM 729 O O . LEU A 1 95 ? 4.422 -9.511 -7.861 1.00 77.75 95 LEU A O 1
ATOM 733 N N . VAL A 1 96 ? 4.182 -7.510 -6.835 1.00 77.38 96 VAL A N 1
ATOM 734 C CA . VAL A 1 96 ? 5.587 -7.363 -6.483 1.00 77.38 96 VAL A CA 1
ATOM 735 C C . VAL A 1 96 ? 6.029 -8.505 -5.557 1.00 77.38 96 VAL A C 1
ATOM 737 O O . VAL A 1 96 ? 5.354 -8.872 -4.595 1.00 77.38 96 VAL A O 1
ATOM 740 N N . GLY A 1 97 ? 7.166 -9.126 -5.882 1.00 58.12 97 GLY A N 1
ATOM 741 C CA . GLY A 1 97 ? 7.616 -10.363 -5.235 1.00 58.12 97 GLY A CA 1
ATOM 742 C C . GLY A 1 97 ? 8.238 -10.166 -3.849 1.00 58.12 97 GLY A C 1
ATOM 743 O O . GLY A 1 97 ? 8.440 -11.145 -3.126 1.00 58.12 97 GLY A O 1
ATOM 744 N N . GLY A 1 98 ? 8.558 -8.927 -3.466 1.00 58.03 98 GLY A N 1
ATOM 745 C CA . GLY A 1 98 ? 9.022 -8.605 -2.122 1.00 58.03 98 GLY A CA 1
ATOM 746 C C . GLY A 1 98 ? 9.430 -7.145 -1.922 1.00 58.03 98 GLY A C 1
ATOM 747 O O . GLY A 1 98 ? 9.567 -6.376 -2.860 1.00 58.03 98 GLY A O 1
ATOM 748 N N . VAL A 1 99 ? 9.706 -6.808 -0.660 1.00 60.75 99 VAL A N 1
ATOM 749 C CA . VAL A 1 99 ? 10.148 -5.491 -0.142 1.00 60.75 99 VAL A CA 1
ATOM 750 C C . VAL A 1 99 ? 11.409 -4.902 -0.805 1.00 60.75 99 VAL A C 1
ATOM 752 O O . VAL A 1 99 ? 11.740 -3.740 -0.600 1.00 60.75 99 VAL A O 1
ATOM 755 N N . TRP A 1 100 ? 12.148 -5.692 -1.583 1.00 69.06 100 TRP A N 1
ATOM 756 C CA . TRP A 1 100 ? 13.372 -5.245 -2.258 1.00 69.06 100 TRP A CA 1
ATOM 757 C C . TRP A 1 100 ? 13.096 -4.449 -3.534 1.00 69.06 100 TRP A C 1
ATOM 759 O O . TRP A 1 100 ? 14.001 -3.785 -4.040 1.00 69.06 100 TRP A O 1
ATOM 769 N N . ASP A 1 101 ? 11.882 -4.557 -4.064 1.00 77.94 101 ASP A N 1
ATOM 770 C CA . ASP A 1 101 ? 11.448 -3.818 -5.235 1.00 77.94 101 ASP A CA 1
ATOM 771 C C . ASP A 1 101 ? 10.996 -2.415 -4.820 1.00 77.94 101 ASP A C 1
ATOM 773 O O . ASP A 1 101 ? 10.172 -2.229 -3.925 1.00 77.94 101 ASP A O 1
ATOM 777 N N . GLU A 1 102 ? 11.572 -1.412 -5.475 1.00 83.88 102 GLU A N 1
ATOM 778 C CA . GLU A 1 102 ? 11.261 -0.013 -5.215 1.00 83.88 102 GLU A CA 1
ATOM 779 C C . GLU A 1 102 ? 9.975 0.374 -5.946 1.00 83.88 102 GLU A C 1
ATOM 781 O O . GLU A 1 102 ? 9.866 0.206 -7.165 1.00 83.88 102 GLU A O 1
ATOM 786 N N . LEU A 1 103 ? 9.003 0.863 -5.176 1.00 86.06 103 LEU A N 1
ATOM 787 C CA . LEU A 1 103 ? 7.677 1.223 -5.656 1.00 86.06 103 LEU A CA 1
ATOM 788 C C . LEU A 1 103 ? 7.571 2.734 -5.862 1.00 86.06 103 LEU A C 1
ATOM 790 O O . LEU A 1 103 ? 7.910 3.522 -4.980 1.00 86.06 103 LEU A O 1
ATOM 794 N N . TYR A 1 104 ? 7.040 3.124 -7.013 1.00 87.56 104 TYR A N 1
ATOM 795 C CA . TYR A 1 104 ? 6.863 4.509 -7.431 1.00 87.56 104 TYR A CA 1
ATOM 796 C C . TYR A 1 104 ? 5.380 4.827 -7.622 1.00 87.56 104 TYR A C 1
ATOM 798 O O . TYR A 1 104 ? 4.648 4.027 -8.195 1.00 87.56 104 TYR A O 1
ATOM 806 N N . ASP A 1 105 ? 4.928 6.009 -7.213 1.00 86.06 105 ASP A N 1
ATOM 807 C CA . ASP A 1 105 ? 3.533 6.429 -7.434 1.00 86.06 105 ASP A CA 1
ATOM 808 C C . ASP A 1 105 ? 3.228 6.738 -8.914 1.00 86.06 105 ASP A C 1
ATOM 810 O O . ASP A 1 105 ? 2.096 6.587 -9.370 1.00 86.06 105 ASP A O 1
ATOM 814 N N . ASP A 1 106 ? 4.259 7.085 -9.693 1.00 85.62 106 ASP A N 1
ATOM 815 C CA . ASP A 1 106 ? 4.154 7.465 -11.102 1.00 85.62 106 ASP A CA 1
ATOM 816 C C . ASP A 1 106 ? 5.036 6.590 -12.005 1.00 85.62 106 ASP A C 1
ATOM 818 O O . ASP A 1 106 ? 6.246 6.449 -11.792 1.00 85.62 106 ASP A O 1
ATOM 822 N N . MET A 1 107 ? 4.448 6.072 -13.090 1.00 85.50 107 MET A N 1
ATOM 823 C CA . MET A 1 107 ? 5.147 5.247 -14.086 1.00 85.50 107 MET A CA 1
ATOM 824 C C . MET A 1 107 ? 6.320 5.989 -14.732 1.00 85.50 107 MET A C 1
ATOM 826 O O . MET A 1 107 ? 7.409 5.436 -14.869 1.00 85.50 107 MET A O 1
ATOM 830 N N . SER A 1 108 ? 6.124 7.266 -15.076 1.00 87.00 108 SER A N 1
ATOM 831 C CA . SER A 1 108 ? 7.162 8.098 -15.691 1.00 87.00 108 SER A CA 1
ATOM 832 C C . SER A 1 108 ? 8.348 8.334 -14.754 1.00 87.00 108 SER A C 1
ATOM 834 O O . SER A 1 108 ? 9.479 8.415 -15.225 1.00 87.00 108 SER A O 1
ATOM 836 N N . VAL A 1 109 ? 8.118 8.410 -13.436 1.00 89.81 109 VAL A N 1
ATOM 837 C CA . VAL A 1 109 ? 9.197 8.551 -12.441 1.00 89.81 109 VAL A CA 1
ATOM 838 C C . VAL A 1 109 ? 9.999 7.259 -12.357 1.00 89.81 109 VAL A C 1
ATOM 840 O O . VAL A 1 109 ? 11.224 7.299 -12.461 1.00 89.81 109 VAL A O 1
ATOM 843 N N . CYS A 1 110 ? 9.318 6.113 -12.276 1.00 91.00 110 CYS A N 1
ATOM 844 C CA . CYS A 1 110 ? 9.974 4.809 -12.332 1.00 91.00 110 CYS A CA 1
ATOM 845 C C . CYS A 1 110 ? 10.831 4.670 -13.603 1.00 91.00 110 CYS A C 1
ATOM 847 O O . CYS A 1 110 ? 11.997 4.281 -13.527 1.00 91.00 110 CYS A O 1
ATOM 849 N N . CYS A 1 111 ? 10.302 5.057 -14.768 1.00 90.38 111 CYS A N 1
ATOM 850 C CA . CYS A 1 111 ? 11.038 5.014 -16.030 1.00 90.38 111 CYS A CA 1
ATOM 851 C C . CYS A 1 111 ? 12.233 5.970 -16.052 1.00 90.38 111 CYS A C 1
ATOM 853 O O . CYS A 1 111 ? 13.323 5.570 -16.454 1.00 90.38 111 CYS A O 1
ATOM 855 N N . ALA A 1 112 ? 12.070 7.203 -15.573 1.00 89.56 112 ALA A N 1
ATOM 856 C CA . ALA A 1 112 ? 13.151 8.182 -15.515 1.00 89.56 112 ALA A CA 1
ATOM 857 C C . ALA A 1 112 ? 14.289 7.767 -14.567 1.00 89.56 112 ALA A C 1
ATOM 859 O O . ALA A 1 112 ? 15.432 8.160 -14.783 1.00 89.56 112 ALA A O 1
ATOM 860 N N . GLU A 1 113 ? 14.008 6.972 -13.535 1.00 90.56 113 GLU A N 1
ATOM 861 C CA . GLU A 1 113 ? 15.034 6.482 -12.611 1.00 90.56 113 GLU A CA 1
ATOM 862 C C . GLU A 1 113 ? 15.651 5.154 -13.057 1.00 90.56 113 GLU A C 1
ATOM 864 O O . GLU A 1 113 ? 16.875 4.994 -13.068 1.00 90.56 113 GLU A O 1
ATOM 869 N N . LYS A 1 114 ? 14.808 4.182 -13.415 1.00 90.94 114 LYS A N 1
ATOM 870 C CA . LYS A 1 114 ? 15.221 2.792 -13.636 1.00 90.94 114 LYS A CA 1
ATOM 871 C C . LYS A 1 114 ? 15.507 2.466 -15.093 1.00 90.94 114 LYS A C 1
ATOM 873 O O . LYS A 1 114 ? 16.293 1.557 -15.332 1.00 90.94 114 LYS A O 1
ATOM 878 N N . PHE A 1 115 ? 14.919 3.196 -16.039 1.00 90.81 115 PHE A N 1
ATOM 879 C CA . PHE A 1 115 ? 15.013 2.937 -17.480 1.00 90.81 115 PHE A CA 1
ATOM 880 C C . PHE A 1 115 ? 15.164 4.227 -18.296 1.00 90.81 115 PHE A C 1
ATOM 882 O O . PHE A 1 115 ? 14.616 4.348 -19.387 1.00 90.81 115 PHE A O 1
ATOM 889 N N . TRP A 1 116 ? 15.952 5.189 -17.806 1.00 86.50 116 TRP A N 1
ATOM 890 C CA . TRP A 1 116 ? 16.163 6.485 -18.470 1.00 86.50 116 TRP A CA 1
ATOM 891 C C . TRP A 1 116 ? 16.715 6.384 -19.903 1.00 86.50 116 TRP A C 1
ATOM 893 O O . TRP A 1 116 ? 16.695 7.359 -20.649 1.00 86.50 116 TRP A O 1
ATOM 903 N N . TRP A 1 117 ? 17.237 5.215 -20.284 1.00 85.62 117 TRP A N 1
ATOM 904 C CA . TRP A 1 117 ? 17.757 4.906 -21.615 1.00 85.62 117 TRP A CA 1
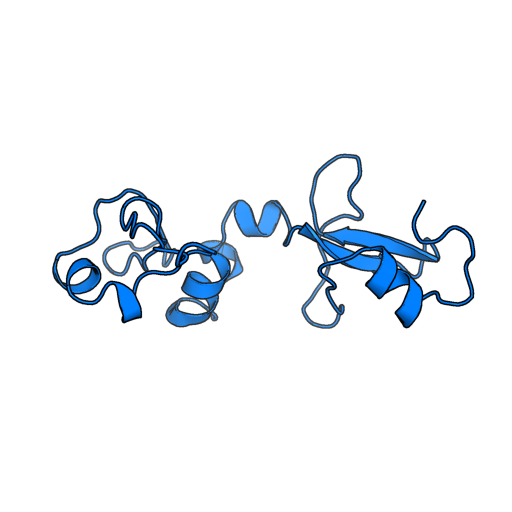ATOM 905 C C . TRP A 1 117 ? 16.730 4.255 -22.559 1.00 85.62 117 TRP A C 1
ATOM 907 O O . TRP A 1 117 ? 17.077 3.966 -23.704 1.00 85.62 117 TRP A O 1
ATOM 917 N N . VAL A 1 118 ? 15.507 3.971 -22.099 1.00 85.88 118 VAL A N 1
ATOM 918 C CA . VAL A 1 118 ? 14.441 3.331 -22.885 1.00 85.88 118 VAL A CA 1
ATOM 919 C C . VAL A 1 118 ? 13.405 4.388 -23.269 1.00 85.88 118 VAL A C 1
ATOM 921 O O . VAL A 1 118 ? 12.695 4.893 -22.407 1.00 85.88 118 VAL A O 1
ATOM 924 N N . GLU A 1 119 ? 13.311 4.713 -24.563 1.00 80.50 119 GLU A N 1
ATOM 925 C CA . GLU A 1 119 ? 12.412 5.769 -25.070 1.00 80.50 119 GLU A CA 1
ATOM 926 C C . GLU A 1 119 ? 10.916 5.444 -24.891 1.00 80.50 119 GLU A C 1
ATOM 928 O O . GLU A 1 119 ? 10.124 6.358 -24.710 1.00 80.50 119 GLU A O 1
ATOM 933 N N . ASP A 1 120 ? 10.542 4.160 -24.880 1.00 79.44 120 ASP A N 1
ATOM 934 C CA . ASP A 1 120 ? 9.153 3.675 -24.799 1.00 79.44 120 ASP A CA 1
ATOM 935 C C . ASP A 1 120 ? 8.852 2.972 -23.457 1.00 79.44 120 ASP A C 1
ATOM 937 O O . ASP A 1 120 ? 8.143 1.960 -23.397 1.00 79.44 120 ASP A O 1
ATOM 941 N N . CYS A 1 121 ? 9.454 3.446 -22.365 1.00 78.62 121 CYS A N 1
ATOM 942 C CA . CYS A 1 121 ? 9.217 2.863 -21.044 1.00 78.62 121 CYS A CA 1
ATOM 943 C C . CYS A 1 121 ? 7.840 3.242 -20.473 1.00 78.62 121 CYS A C 1
ATOM 945 O O . CYS A 1 121 ? 7.249 2.426 -19.765 1.00 78.62 121 CYS A O 1
ATOM 947 N N . ASP A 1 122 ? 7.323 4.437 -20.787 1.00 76.12 122 ASP A N 1
ATOM 948 C CA . ASP A 1 122 ? 6.054 4.956 -20.260 1.00 76.12 122 ASP A CA 1
ATOM 949 C C . ASP A 1 122 ? 4.851 4.784 -21.212 1.00 76.12 122 ASP A C 1
ATOM 951 O O . ASP A 1 122 ? 3.815 5.424 -21.020 1.00 76.12 122 ASP A O 1
ATOM 955 N N . VAL A 1 123 ? 4.967 3.898 -22.210 1.00 67.81 123 VAL A N 1
ATOM 956 C CA . VAL A 1 123 ? 3.926 3.628 -23.224 1.00 67.81 123 VAL A CA 1
ATOM 957 C C . VAL A 1 123 ? 3.436 2.188 -23.255 1.00 67.81 123 VAL A C 1
ATOM 959 O O . VAL A 1 123 ? 4.246 1.245 -23.038 1.00 67.81 123 VAL A O 1
#

pLDDT: mean 77.39, std 13.35, range [38.69, 91.0]

Secondary structure (DSSP, 8-state):
---------GGG-BEE-SSSSS--EE-SS---HHHHTTHHHH-BSSHHHHHHHHHGGGHHHHHGGGTTT--S-EEEETTTTEEEEBBSSTTS-B---STTSPPBS-HHHHHHHH-TT-TTTT-

Sequence (123 aa):
MVEGGGTSNTATLYYPNWEGSDHVCVNDGEAPDYITQAASTFMFEDLEDCCEKYYWWNMAECLGSVANAGSNKYYADYRLSKCVKDCTDSDCGGLVGGVWDELYDDMSVCCAEKFWWVEDCDV